Protein AF-A0AAU2EIK3-F1 (afdb_monomer_lite)

Foldseek 3Di:
DDQLLVVLLVVCVVQVKAWPDWDADPDFQWIFTKIATPPPQIAHGDIDGHPHDDTDDRSNRLLQLLCLLLCNHPPSVQDPVNSVSSVVSLCRHQPVNSVVSCVSSVHD

Sequence (108 aa):
MFRHSELLRRLADRDGVTIARADRTDAPEGWLVRLAAAPGRTTAARPFRAPGDEPPRVGDVLEQWLSIAAGHHPLLAVPAPARALLAADLDRLLGPLLPEYLSAAGVR

Radius of gyration: 12.74 Å; chains: 1; bounding box: 33×34×33 Å

pLDDT: mean 88.86, std 10.6, range [45.0, 97.81]

Structure (mmCIF, N/CA/C/O backbone):
data_AF-A0AAU2EIK3-F1
#
_entry.id   AF-A0AAU2EIK3-F1
#
loop_
_atom_site.group_PDB
_atom_site.id
_atom_site.type_symbol
_atom_site.label_atom_id
_atom_site.label_alt_id
_atom_site.label_comp_id
_atom_site.label_asym_id
_atom_site.label_entity_id
_atom_site.label_seq_id
_atom_site.pdbx_PDB_ins_code
_atom_site.Cartn_x
_atom_site.Cartn_y
_atom_site.Cartn_z
_atom_site.occupancy
_atom_site.B_iso_or_equiv
_atom_site.auth_seq_id
_atom_site.auth_comp_id
_atom_site.auth_asym_id
_atom_site.auth_atom_id
_atom_site.pdbx_PDB_model_num
ATOM 1 N N . MET A 1 1 ? -2.725 22.095 -6.274 1.00 45.00 1 MET A N 1
ATOM 2 C CA . MET A 1 1 ? -3.188 20.731 -6.602 1.00 45.00 1 MET A CA 1
ATOM 3 C C . MET A 1 1 ? -2.472 19.792 -5.644 1.00 45.00 1 MET A C 1
ATOM 5 O O . MET A 1 1 ? -1.251 19.723 -5.709 1.00 45.00 1 MET A O 1
ATOM 9 N N . PHE A 1 2 ? -3.165 19.208 -4.665 1.00 49.78 2 PHE A N 1
ATOM 10 C CA . PHE A 1 2 ? -2.531 18.226 -3.777 1.00 49.78 2 PHE A CA 1
ATOM 11 C C . PHE A 1 2 ? -2.240 16.970 -4.607 1.00 49.78 2 PHE A C 1
ATOM 13 O O . PHE A 1 2 ? -3.152 16.457 -5.251 1.00 49.78 2 PHE A O 1
ATOM 20 N N . ARG A 1 3 ? -0.975 16.529 -4.659 1.00 84.12 3 ARG A N 1
ATOM 21 C CA . ARG A 1 3 ? -0.606 15.238 -5.267 1.00 84.12 3 ARG A CA 1
ATOM 22 C C . ARG A 1 3 ? -1.291 14.128 -4.457 1.00 84.12 3 ARG A C 1
ATOM 24 O O . ARG A 1 3 ? -1.341 14.252 -3.233 1.00 84.12 3 ARG A O 1
ATOM 31 N N . HIS A 1 4 ? -1.845 13.094 -5.096 1.00 89.12 4 HIS A N 1
ATOM 32 C CA . HIS A 1 4 ? -2.583 12.031 -4.395 1.00 89.12 4 HIS A CA 1
ATOM 33 C C . HIS A 1 4 ? -1.749 11.398 -3.269 1.00 89.12 4 HIS A C 1
ATOM 35 O O . HIS A 1 4 ? -2.284 11.148 -2.188 1.00 89.12 4 HIS A O 1
ATOM 41 N N . SER A 1 5 ? -0.432 11.265 -3.457 1.00 90.88 5 SER A N 1
ATOM 42 C CA . SER A 1 5 ? 0.504 10.825 -2.419 1.00 90.88 5 SER A CA 1
ATOM 43 C C . SER A 1 5 ? 0.439 11.622 -1.112 1.00 90.88 5 SER A C 1
ATOM 45 O O . SER A 1 5 ? 0.546 11.036 -0.037 1.00 90.88 5 SER A O 1
ATOM 47 N N . GLU A 1 6 ? 0.202 12.936 -1.148 1.00 94.69 6 GLU A N 1
ATOM 48 C CA . GLU A 1 6 ? 0.084 13.757 0.066 1.00 94.69 6 GLU A CA 1
ATOM 49 C C . GLU A 1 6 ? -1.206 13.473 0.840 1.00 94.69 6 GLU A C 1
ATOM 51 O O . GLU A 1 6 ? -1.204 13.451 2.072 1.00 94.69 6 GLU A O 1
ATOM 56 N N . LEU A 1 7 ? -2.311 13.234 0.131 1.00 95.12 7 LEU A N 1
ATOM 57 C CA . LEU A 1 7 ? -3.574 12.844 0.754 1.00 95.12 7 LEU A CA 1
ATOM 58 C C . LEU A 1 7 ? -3.464 11.438 1.356 1.00 95.12 7 LEU A C 1
ATOM 60 O O . LEU A 1 7 ? -3.834 11.231 2.510 1.00 95.12 7 LEU A O 1
ATOM 64 N N . LEU A 1 8 ? -2.890 10.501 0.601 1.00 96.50 8 LEU A N 1
ATOM 65 C CA . LEU A 1 8 ? -2.658 9.128 1.044 1.00 96.50 8 LEU A CA 1
ATOM 66 C C . LEU A 1 8 ? -1.713 9.062 2.244 1.00 96.50 8 LEU A C 1
ATOM 68 O O . LEU A 1 8 ? -1.943 8.261 3.144 1.00 96.50 8 LEU A O 1
ATOM 72 N N . ARG A 1 9 ? -0.701 9.937 2.310 1.00 96.75 9 ARG A N 1
ATOM 73 C CA . ARG A 1 9 ? 0.157 10.085 3.492 1.00 96.75 9 ARG A CA 1
ATOM 74 C C . ARG A 1 9 ? -0.653 10.473 4.727 1.00 96.75 9 ARG A C 1
ATOM 76 O O . ARG A 1 9 ? -0.515 9.832 5.757 1.00 96.75 9 ARG A O 1
ATOM 83 N N . ARG A 1 10 ? -1.536 11.470 4.624 1.00 96.31 10 ARG A N 1
ATOM 84 C CA . ARG A 1 10 ? -2.369 11.905 5.760 1.00 96.31 10 ARG A CA 1
ATOM 85 C C . ARG A 1 10 ? -3.343 10.822 6.224 1.00 96.31 10 ARG A C 1
ATOM 87 O O . ARG A 1 10 ? -3.554 10.684 7.424 1.00 96.31 10 ARG A O 1
ATOM 94 N N . LEU A 1 11 ? -3.926 10.065 5.292 1.00 96.69 11 LEU A N 1
ATOM 95 C CA . LEU A 1 11 ? -4.758 8.905 5.631 1.00 96.69 11 LEU A CA 1
ATOM 96 C C . LEU A 1 11 ? -3.928 7.828 6.333 1.00 96.69 11 LEU A C 1
ATOM 98 O O . LEU A 1 11 ? -4.320 7.341 7.385 1.00 96.69 11 LEU A O 1
ATOM 102 N N . ALA A 1 12 ? -2.745 7.516 5.799 1.00 97.06 12 ALA A N 1
ATOM 103 C CA . ALA A 1 12 ? -1.814 6.582 6.416 1.00 97.06 12 ALA A CA 1
ATOM 104 C C . ALA A 1 12 ? -1.435 6.993 7.846 1.00 97.06 12 ALA A C 1
ATOM 106 O O . ALA A 1 12 ? -1.505 6.161 8.746 1.00 97.06 12 ALA A O 1
ATOM 107 N N . ASP A 1 13 ? -1.140 8.273 8.078 1.00 96.62 13 ASP A N 1
ATOM 108 C CA . ASP A 1 13 ? -0.848 8.801 9.413 1.00 96.62 13 ASP A CA 1
ATOM 109 C C . ASP A 1 13 ? -2.057 8.667 10.361 1.00 96.62 13 ASP A C 1
ATOM 111 O O . ASP A 1 13 ? -1.895 8.250 11.508 1.00 96.62 13 ASP A O 1
ATOM 115 N N . ARG A 1 14 ? -3.276 8.970 9.884 1.00 96.56 14 ARG A N 1
ATOM 116 C CA . ARG A 1 14 ? -4.531 8.826 10.651 1.00 96.56 14 ARG A CA 1
ATOM 117 C C . ARG A 1 14 ? -4.793 7.372 11.048 1.00 96.56 14 ARG A C 1
ATOM 119 O O . ARG A 1 14 ? -5.174 7.107 12.185 1.00 96.56 14 ARG A O 1
ATOM 126 N N . ASP A 1 15 ? -4.588 6.453 10.111 1.00 96.00 15 ASP A N 1
ATOM 127 C CA . ASP A 1 15 ? -4.972 5.045 10.245 1.00 96.00 15 ASP A CA 1
ATOM 128 C C . ASP A 1 15 ? -3.822 4.161 10.765 1.00 96.00 15 ASP A C 1
ATOM 130 O O . ASP A 1 15 ? -3.973 2.946 10.924 1.00 96.00 15 ASP A O 1
ATOM 134 N N . GLY A 1 16 ? -2.661 4.761 11.047 1.00 96.25 16 GLY A N 1
ATOM 135 C CA . GLY A 1 16 ? -1.471 4.066 11.536 1.00 96.25 16 GLY A CA 1
ATOM 136 C C . GLY A 1 16 ? -0.840 3.131 10.501 1.00 96.25 16 GLY A C 1
ATOM 137 O O . GLY A 1 16 ? -0.243 2.118 10.876 1.00 96.25 16 GLY A O 1
ATOM 138 N N . VAL A 1 17 ? -0.986 3.437 9.209 1.00 97.69 17 VAL A N 1
ATOM 139 C CA . VAL A 1 17 ? -0.343 2.709 8.111 1.00 97.69 17 VAL A CA 1
ATOM 140 C C . VAL A 1 17 ? 1.069 3.249 7.911 1.00 97.69 17 VAL A C 1
ATOM 142 O O . VAL A 1 17 ? 1.266 4.429 7.637 1.00 97.69 17 VAL A O 1
ATOM 145 N N . THR A 1 18 ? 2.075 2.388 8.019 1.00 97.12 18 THR A N 1
ATOM 146 C CA . THR A 1 18 ? 3.489 2.777 7.928 1.00 97.12 18 THR A CA 1
ATOM 147 C C . THR A 1 18 ? 4.278 1.839 7.023 1.00 97.12 18 THR A C 1
ATOM 149 O O . THR A 1 18 ? 3.838 0.735 6.693 1.00 97.12 18 THR A O 1
ATOM 152 N N . ILE A 1 19 ? 5.472 2.272 6.612 1.00 97.06 19 ILE A N 1
ATOM 153 C CA . ILE A 1 19 ? 6.460 1.388 5.992 1.00 97.06 19 ILE A CA 1
ATOM 154 C C . ILE A 1 19 ? 7.170 0.630 7.113 1.00 97.06 19 ILE A C 1
ATOM 156 O O . ILE A 1 19 ? 7.960 1.199 7.859 1.00 97.06 19 ILE A O 1
ATOM 160 N N . ALA A 1 20 ? 6.890 -0.667 7.217 1.00 96.19 20 ALA A N 1
ATOM 161 C CA . ALA A 1 20 ? 7.523 -1.553 8.187 1.00 96.19 20 ALA A CA 1
ATOM 162 C C . ALA A 1 20 ? 8.972 -1.876 7.805 1.00 96.19 20 ALA A C 1
ATOM 164 O O . ALA A 1 20 ? 9.825 -2.065 8.670 1.00 96.19 20 ALA A O 1
ATOM 165 N N . ARG A 1 21 ? 9.236 -1.991 6.498 1.00 95.94 21 ARG A N 1
ATOM 166 C CA . ARG A 1 21 ? 10.563 -2.270 5.946 1.00 95.94 21 ARG A CA 1
ATOM 167 C C . ARG A 1 21 ? 10.650 -1.772 4.507 1.00 95.94 21 ARG A C 1
ATOM 169 O O . ARG A 1 21 ? 9.691 -1.928 3.753 1.00 95.94 21 ARG A O 1
ATOM 176 N N . ALA A 1 22 ? 11.797 -1.217 4.137 1.00 95.12 22 ALA A N 1
ATOM 177 C CA . ALA A 1 22 ? 12.131 -0.860 2.766 1.00 95.12 22 ALA A CA 1
ATOM 178 C C . ALA A 1 22 ? 13.590 -1.236 2.493 1.00 95.12 22 ALA A C 1
ATOM 180 O O . ALA A 1 22 ? 14.499 -0.647 3.074 1.00 95.12 22 ALA A O 1
ATOM 181 N N . ASP A 1 23 ? 13.801 -2.222 1.626 1.00 93.75 23 ASP A N 1
ATOM 182 C CA . ASP A 1 23 ? 15.129 -2.659 1.201 1.00 93.75 23 ASP A CA 1
ATOM 183 C C . ASP A 1 23 ? 15.369 -2.218 -0.242 1.00 93.75 23 ASP A C 1
ATOM 185 O O . ASP A 1 23 ? 14.495 -2.359 -1.101 1.00 93.75 23 ASP A O 1
ATOM 189 N N . ARG A 1 24 ? 16.556 -1.685 -0.523 1.00 90.25 24 ARG A N 1
ATOM 190 C CA . ARG A 1 24 ? 16.947 -1.318 -1.884 1.00 90.25 24 ARG A CA 1
ATOM 191 C C . ARG A 1 24 ? 17.219 -2.585 -2.697 1.00 90.25 24 ARG A C 1
ATOM 193 O O . ARG A 1 24 ? 17.776 -3.546 -2.174 1.00 9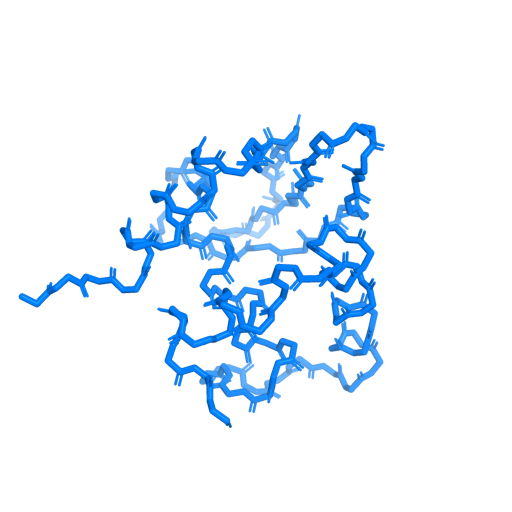0.25 24 ARG A O 1
ATOM 200 N N . THR A 1 25 ? 16.803 -2.594 -3.957 1.00 87.75 25 THR A N 1
ATOM 201 C CA . THR A 1 25 ? 17.091 -3.690 -4.895 1.00 87.75 25 THR A CA 1
ATOM 202 C C . THR A 1 25 ? 18.289 -3.356 -5.775 1.00 87.75 25 THR A C 1
ATOM 204 O O . THR A 1 25 ? 18.715 -2.205 -5.832 1.00 87.75 25 THR A O 1
ATOM 207 N N . ASP A 1 26 ? 18.786 -4.351 -6.510 1.00 82.00 26 ASP A N 1
ATOM 208 C CA . ASP A 1 26 ? 19.859 -4.163 -7.494 1.00 82.00 26 ASP A CA 1
ATOM 209 C C . ASP A 1 26 ? 19.412 -3.349 -8.723 1.00 82.00 26 ASP A C 1
ATOM 211 O O . ASP A 1 26 ? 20.241 -2.858 -9.488 1.00 82.00 26 ASP A O 1
ATOM 215 N N . ALA A 1 27 ? 18.099 -3.194 -8.932 1.00 77.50 27 ALA A N 1
ATOM 216 C CA . ALA A 1 27 ? 17.572 -2.349 -9.993 1.00 77.50 27 ALA A CA 1
ATOM 217 C C . ALA A 1 27 ? 17.683 -0.863 -9.602 1.00 77.50 27 ALA A C 1
ATOM 219 O O . ALA A 1 27 ? 17.322 -0.505 -8.474 1.00 77.50 27 ALA A O 1
ATOM 220 N N . PRO A 1 28 ? 18.089 0.025 -10.534 1.00 69.50 28 PRO A N 1
ATOM 221 C CA . PRO A 1 28 ? 17.956 1.465 -10.340 1.00 69.50 28 PRO A CA 1
ATOM 222 C C . PRO A 1 28 ? 16.515 1.788 -9.939 1.00 69.50 28 PRO A C 1
ATOM 224 O O . PRO A 1 28 ? 15.587 1.205 -10.505 1.00 69.50 28 PRO A O 1
ATOM 227 N N . GLU A 1 29 ? 16.330 2.665 -8.948 1.00 76.75 29 GLU A N 1
ATOM 228 C CA . GLU A 1 29 ? 15.006 3.110 -8.471 1.0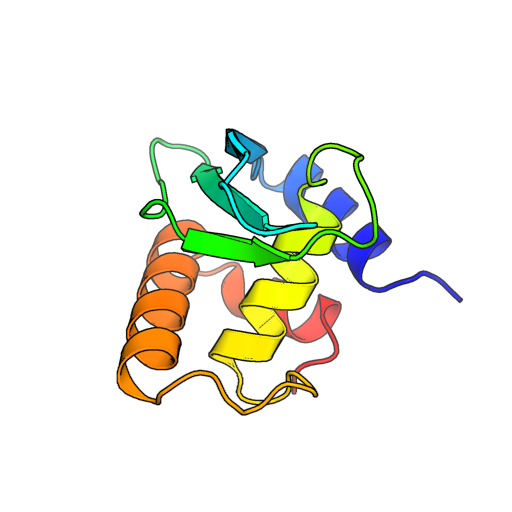0 76.75 29 GLU A CA 1
ATOM 229 C C . GLU A 1 29 ? 14.120 2.016 -7.833 1.00 76.75 29 GLU A C 1
ATOM 231 O O . GLU A 1 29 ? 12.982 2.278 -7.436 1.00 76.75 29 GLU A O 1
ATOM 236 N N . GLY A 1 30 ? 14.617 0.782 -7.712 1.00 87.56 30 GLY A N 1
ATOM 237 C CA . GLY A 1 30 ? 13.848 -0.353 -7.219 1.00 87.56 30 GLY A CA 1
ATOM 238 C C . GLY A 1 30 ? 13.979 -0.561 -5.711 1.00 87.56 30 GLY A C 1
ATOM 239 O O . GLY A 1 30 ? 15.083 -0.676 -5.175 1.00 87.56 30 GLY A O 1
ATOM 240 N N . TRP A 1 31 ? 12.838 -0.703 -5.045 1.00 93.12 31 TRP A N 1
ATOM 241 C CA . TRP A 1 31 ? 12.723 -1.021 -3.624 1.00 93.12 31 TRP A CA 1
ATOM 242 C C . TRP A 1 31 ? 11.822 -2.241 -3.408 1.00 93.12 31 TRP A C 1
ATOM 244 O O . TRP A 1 31 ? 10.850 -2.450 -4.132 1.00 93.12 31 TRP A O 1
ATOM 254 N N . LEU A 1 32 ? 12.110 -3.029 -2.375 1.00 93.88 32 LEU A N 1
ATOM 255 C CA . LEU A 1 32 ? 11.192 -4.008 -1.800 1.00 93.88 32 LEU A CA 1
ATOM 256 C C . LEU A 1 32 ? 10.609 -3.423 -0.520 1.00 93.88 32 LEU A C 1
ATOM 258 O O . LEU A 1 32 ? 11.319 -3.221 0.463 1.00 93.88 32 LEU A O 1
ATOM 262 N N . VAL A 1 33 ? 9.309 -3.145 -0.537 1.00 96.19 33 VAL A N 1
ATOM 263 C CA . VAL A 1 33 ? 8.617 -2.455 0.553 1.00 96.19 33 VAL A CA 1
ATOM 264 C C . VAL A 1 33 ? 7.637 -3.396 1.238 1.00 96.19 33 VAL A C 1
ATOM 266 O O . VAL A 1 33 ? 6.984 -4.219 0.595 1.00 96.19 33 VAL A O 1
ATOM 269 N N . ARG A 1 34 ? 7.522 -3.270 2.559 1.00 97.31 34 ARG A N 1
ATOM 270 C CA . ARG A 1 34 ? 6.475 -3.879 3.383 1.00 97.31 34 ARG A CA 1
ATOM 271 C C . ARG A 1 34 ? 5.715 -2.784 4.104 1.00 97.31 34 ARG A C 1
ATOM 273 O O . ARG A 1 34 ? 6.331 -1.971 4.791 1.00 97.31 34 ARG A O 1
ATOM 280 N N . LEU A 1 35 ? 4.392 -2.800 3.993 1.00 97.81 35 LEU A N 1
ATOM 281 C CA . LEU A 1 35 ? 3.522 -1.926 4.771 1.00 97.81 35 LEU A CA 1
ATOM 282 C C . LEU A 1 35 ? 3.005 -2.657 6.012 1.00 97.81 35 LEU A C 1
ATOM 284 O O . LEU A 1 35 ? 2.822 -3.879 5.992 1.00 97.81 35 LEU A O 1
ATOM 288 N N . ALA A 1 36 ? 2.762 -1.904 7.080 1.00 97.19 36 ALA A N 1
ATOM 289 C CA . ALA A 1 36 ? 2.103 -2.367 8.295 1.00 97.19 36 ALA A CA 1
ATOM 290 C C . ALA A 1 36 ? 0.962 -1.429 8.688 1.00 97.19 36 ALA A C 1
ATOM 292 O O . ALA A 1 36 ? 1.030 -0.236 8.418 1.00 97.19 36 ALA A O 1
ATOM 293 N N . ALA A 1 37 ? -0.063 -1.974 9.339 1.00 95.50 37 ALA A N 1
ATOM 294 C CA . ALA A 1 37 ? -1.185 -1.241 9.912 1.00 95.50 37 ALA A CA 1
ATOM 295 C C . ALA A 1 37 ? -1.597 -1.874 11.249 1.00 95.50 37 ALA A C 1
ATOM 297 O O . ALA A 1 37 ? -1.505 -3.093 11.439 1.00 95.50 37 ALA A O 1
ATOM 298 N N . ALA A 1 38 ? -2.079 -1.067 12.191 1.00 84.75 38 ALA A N 1
ATOM 299 C CA . ALA A 1 38 ? -2.518 -1.572 13.488 1.00 84.75 38 ALA A CA 1
ATOM 300 C C . ALA A 1 38 ? -3.893 -2.287 13.413 1.00 84.75 38 ALA A C 1
ATOM 302 O O . ALA A 1 38 ? -4.731 -1.917 12.585 1.00 84.75 38 ALA A O 1
ATOM 303 N N . PRO A 1 39 ? -4.157 -3.292 14.275 1.00 82.31 39 PRO A N 1
ATOM 304 C CA . PRO A 1 39 ? -3.183 -4.062 15.051 1.00 82.31 39 PRO A CA 1
ATOM 305 C C . PRO A 1 39 ? -2.581 -5.208 14.209 1.00 82.31 39 PRO A C 1
ATOM 307 O O . PRO A 1 39 ? -3.291 -6.106 13.765 1.00 82.31 39 PRO A O 1
ATOM 310 N N . GLY A 1 40 ? -1.257 -5.193 14.007 1.00 83.75 40 GLY A N 1
ATOM 311 C CA . GLY A 1 40 ? -0.476 -6.346 13.525 1.00 83.75 40 GLY A CA 1
ATOM 312 C C . GLY A 1 40 ? -0.666 -6.777 12.063 1.00 83.75 40 GLY A C 1
ATOM 313 O O . GLY A 1 40 ? -0.160 -7.829 11.673 1.00 83.75 40 GLY A O 1
ATOM 314 N N . ARG A 1 41 ? -1.366 -5.999 11.231 1.00 93.31 41 ARG A N 1
ATOM 315 C CA . ARG A 1 41 ? -1.556 -6.312 9.807 1.00 93.31 41 ARG A CA 1
ATOM 316 C C . ARG A 1 41 ? -0.316 -5.903 9.027 1.00 93.31 41 ARG A C 1
ATOM 318 O O . ARG A 1 41 ? 0.178 -4.795 9.202 1.00 93.31 41 ARG A O 1
ATOM 325 N N . THR A 1 42 ? 0.183 -6.776 8.155 1.00 95.62 42 THR A N 1
ATOM 326 C CA . THR A 1 42 ? 1.324 -6.463 7.283 1.00 95.62 42 THR A CA 1
ATOM 327 C C . THR A 1 42 ? 1.123 -7.017 5.881 1.00 95.62 42 THR A C 1
ATOM 329 O O . THR A 1 42 ? 0.443 -8.030 5.691 1.00 95.62 42 THR A O 1
ATOM 332 N N . THR A 1 43 ? 1.738 -6.369 4.896 1.00 95.81 43 THR A N 1
ATOM 333 C CA . THR A 1 43 ? 1.848 -6.915 3.541 1.00 95.81 43 THR A CA 1
ATOM 334 C C . THR A 1 43 ? 3.061 -7.839 3.429 1.00 95.81 43 THR A C 1
ATOM 336 O O . THR A 1 43 ? 4.016 -7.775 4.222 1.00 95.81 43 THR A O 1
ATOM 339 N N . ALA A 1 44 ? 3.066 -8.676 2.389 1.00 95.12 44 ALA A N 1
ATOM 340 C CA . ALA A 1 44 ? 4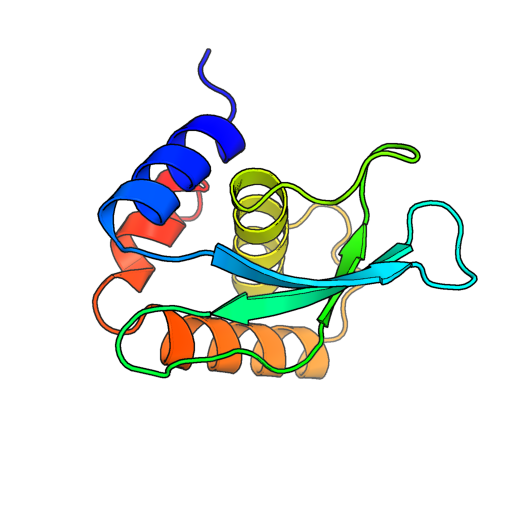.311 -9.249 1.893 1.00 95.12 44 ALA A CA 1
ATOM 341 C C . ALA A 1 44 ? 5.251 -8.135 1.387 1.00 95.12 44 ALA A C 1
ATOM 343 O O . ALA A 1 44 ? 4.821 -7.002 1.150 1.00 95.12 44 ALA A O 1
ATOM 344 N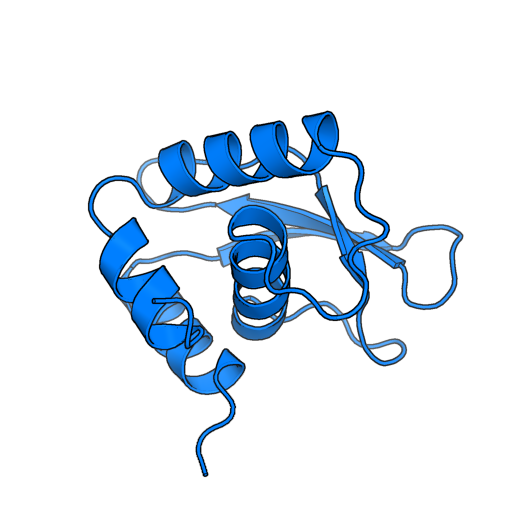 N . ALA A 1 45 ? 6.537 -8.457 1.220 1.00 94.69 45 ALA A N 1
ATOM 345 C CA . ALA A 1 45 ? 7.463 -7.563 0.530 1.00 94.69 45 ALA A CA 1
ATOM 346 C C . ALA A 1 45 ? 7.066 -7.477 -0.945 1.00 94.69 45 ALA A C 1
ATOM 348 O O . ALA A 1 45 ? 6.977 -8.503 -1.625 1.00 94.69 45 ALA A O 1
ATOM 349 N N . ARG A 1 46 ? 6.795 -6.265 -1.428 1.00 92.81 46 ARG A N 1
ATOM 350 C CA . ARG A 1 46 ? 6.369 -6.016 -2.805 1.00 92.81 46 ARG A CA 1
ATOM 351 C C . ARG A 1 46 ? 7.269 -4.974 -3.467 1.00 92.81 46 ARG A C 1
ATOM 353 O O . ARG A 1 46 ? 7.748 -4.068 -2.782 1.00 92.81 46 ARG A O 1
ATOM 360 N N . PRO A 1 47 ? 7.499 -5.091 -4.785 1.00 91.31 47 PRO A N 1
ATOM 361 C CA . PRO A 1 47 ? 8.250 -4.091 -5.524 1.00 91.31 47 PRO A CA 1
ATOM 362 C C . PRO A 1 47 ? 7.590 -2.712 -5.453 1.00 91.31 47 PRO A C 1
ATOM 364 O O . PRO A 1 47 ? 6.372 -2.577 -5.579 1.00 91.31 47 PRO A O 1
ATOM 367 N N . PHE A 1 48 ? 8.418 -1.692 -5.308 1.00 90.69 48 PHE A N 1
ATOM 368 C CA . PHE A 1 48 ? 8.079 -0.289 -5.466 1.00 90.69 48 PHE A CA 1
ATOM 369 C C . PHE A 1 48 ? 9.154 0.367 -6.328 1.00 90.69 48 PHE A C 1
ATOM 371 O O . PHE A 1 48 ? 10.340 0.076 -6.169 1.00 90.69 48 PHE A O 1
ATOM 378 N N . ARG A 1 49 ? 8.744 1.247 -7.241 1.00 88.19 49 ARG A N 1
ATOM 379 C CA . ARG A 1 49 ? 9.670 2.101 -7.991 1.00 88.19 49 ARG A CA 1
ATOM 380 C C . ARG A 1 49 ? 9.603 3.525 -7.460 1.00 88.19 49 ARG A C 1
ATOM 382 O O . ARG A 1 49 ? 8.541 4.142 -7.545 1.00 88.19 49 ARG A O 1
ATOM 389 N N . ALA A 1 50 ? 10.714 4.019 -6.924 1.00 82.62 50 ALA A N 1
ATOM 390 C CA . ALA A 1 50 ? 10.850 5.393 -6.453 1.00 82.62 50 ALA A CA 1
ATOM 391 C C . ALA A 1 50 ? 11.375 6.278 -7.591 1.00 82.62 50 ALA A C 1
ATOM 393 O O . ALA A 1 50 ? 12.320 5.875 -8.254 1.00 82.62 50 ALA A O 1
ATOM 394 N N . PRO A 1 51 ? 10.844 7.486 -7.822 1.00 70.19 51 PRO A N 1
ATOM 395 C CA . PRO A 1 51 ? 11.528 8.439 -8.687 1.00 70.19 51 PRO A CA 1
ATOM 396 C C . PRO A 1 51 ? 12.826 8.897 -7.996 1.00 70.19 51 PRO A C 1
ATOM 398 O O . PRO A 1 51 ? 12.794 9.739 -7.101 1.00 70.19 51 PRO A O 1
ATOM 401 N N . GLY A 1 52 ? 13.963 8.323 -8.395 1.00 74.31 52 GLY A N 1
ATOM 402 C CA . GLY A 1 52 ? 15.289 8.621 -7.848 1.00 74.31 52 GLY A CA 1
ATOM 403 C C . GLY A 1 52 ? 15.742 7.729 -6.681 1.00 74.31 52 GLY A C 1
ATOM 404 O O . GLY A 1 52 ? 15.272 6.608 -6.490 1.00 74.31 52 GLY A O 1
ATOM 405 N N . ASP A 1 53 ? 16.707 8.239 -5.908 1.00 76.75 53 ASP A N 1
ATOM 406 C CA . ASP A 1 53 ? 17.451 7.467 -4.898 1.00 76.75 53 ASP A CA 1
ATOM 407 C C . ASP A 1 53 ? 16.899 7.570 -3.469 1.00 76.75 53 ASP A C 1
ATOM 409 O O . ASP A 1 53 ? 17.409 6.896 -2.567 1.00 76.75 53 ASP A O 1
ATOM 413 N N . GLU A 1 54 ? 15.889 8.415 -3.245 1.00 83.56 54 GLU A N 1
ATOM 414 C CA . GLU A 1 54 ? 15.302 8.609 -1.920 1.00 83.56 54 GLU A CA 1
ATOM 415 C C . GLU A 1 54 ? 14.547 7.355 -1.444 1.00 83.56 54 GLU A C 1
ATOM 417 O O . GLU A 1 54 ? 13.915 6.658 -2.248 1.00 83.56 54 GLU A O 1
ATOM 422 N N . PRO A 1 55 ? 14.565 7.068 -0.127 1.00 85.88 55 PRO A N 1
ATOM 423 C CA . PRO A 1 55 ? 13.717 6.038 0.447 1.00 85.88 55 PRO A CA 1
ATOM 424 C C . PRO A 1 55 ? 12.228 6.277 0.146 1.00 85.88 55 PRO A C 1
ATOM 426 O O . PRO A 1 55 ? 11.769 7.424 0.146 1.00 85.88 55 PRO A O 1
ATOM 429 N N . PRO A 1 56 ? 11.448 5.202 -0.056 1.00 92.25 56 PRO A N 1
ATOM 430 C CA . PRO A 1 56 ? 10.024 5.294 -0.337 1.00 92.25 56 PRO A CA 1
ATOM 431 C C . PRO A 1 56 ? 9.271 5.989 0.796 1.00 92.25 56 PRO A C 1
ATOM 433 O O . PRO A 1 56 ? 9.491 5.700 1.974 1.00 92.25 56 PRO A O 1
ATOM 436 N N . ARG A 1 57 ? 8.318 6.853 0.439 1.00 93.88 57 ARG A N 1
ATOM 437 C CA . ARG A 1 57 ? 7.359 7.437 1.384 1.00 93.88 57 ARG A CA 1
ATOM 438 C C . ARG A 1 57 ? 6.043 6.678 1.290 1.00 93.88 57 ARG A C 1
ATOM 440 O O . ARG A 1 57 ? 5.636 6.261 0.208 1.00 93.88 57 ARG A O 1
ATOM 447 N N . VAL A 1 58 ? 5.352 6.517 2.419 1.00 95.75 58 VAL A N 1
ATOM 448 C CA . VAL A 1 58 ? 4.135 5.686 2.495 1.00 95.75 58 VAL A CA 1
ATOM 449 C C . VAL A 1 58 ? 3.056 6.127 1.500 1.00 95.75 58 VAL A C 1
ATOM 451 O O . VAL A 1 58 ? 2.443 5.282 0.856 1.00 95.75 58 VAL A O 1
ATOM 454 N N . GLY A 1 59 ? 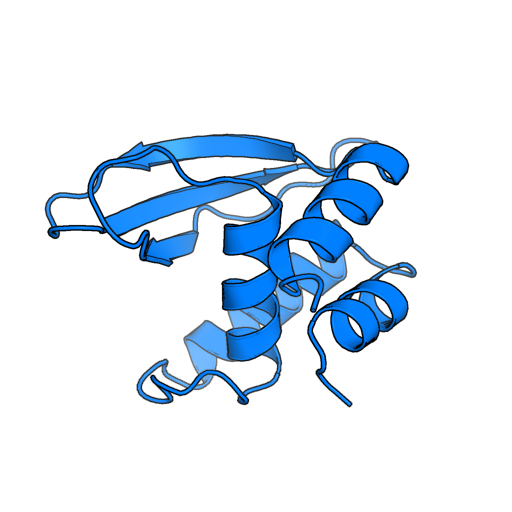2.882 7.439 1.311 1.00 95.00 59 GLY A N 1
ATOM 455 C CA . GLY A 1 59 ? 1.926 7.997 0.354 1.00 95.00 59 GLY A CA 1
ATOM 456 C C . GLY A 1 59 ? 2.230 7.613 -1.095 1.00 95.00 59 GLY A C 1
ATOM 457 O O . GLY A 1 59 ? 1.321 7.208 -1.812 1.00 95.00 59 GLY A O 1
ATOM 458 N N . ASP A 1 60 ? 3.502 7.665 -1.502 1.00 93.62 60 ASP A N 1
ATOM 459 C CA . ASP A 1 60 ? 3.931 7.305 -2.860 1.00 93.62 60 ASP A CA 1
ATOM 460 C C . ASP A 1 60 ? 3.781 5.794 -3.110 1.00 93.62 60 ASP A C 1
ATOM 462 O O . ASP A 1 60 ? 3.335 5.368 -4.178 1.00 93.62 60 ASP A O 1
ATOM 466 N N . VAL A 1 61 ? 4.104 4.972 -2.103 1.00 94.88 61 VAL A N 1
ATOM 467 C CA . VAL A 1 61 ? 3.921 3.512 -2.159 1.00 94.88 61 VAL A CA 1
ATOM 468 C C . VAL A 1 61 ? 2.447 3.164 -2.320 1.00 94.88 61 VAL A C 1
ATOM 470 O O . VAL A 1 61 ? 2.095 2.380 -3.200 1.00 94.88 61 VAL A O 1
ATOM 473 N N . LEU A 1 62 ? 1.582 3.763 -1.497 1.00 95.62 62 LEU A N 1
ATOM 474 C CA . LEU A 1 62 ? 0.140 3.552 -1.565 1.00 95.62 62 LEU A CA 1
ATOM 475 C C . LEU A 1 62 ? -0.425 3.996 -2.913 1.00 95.62 62 LEU A C 1
ATOM 477 O O . LEU A 1 62 ? -1.180 3.239 -3.515 1.00 95.62 62 LEU A O 1
ATOM 481 N N . GLU A 1 63 ? -0.033 5.169 -3.417 1.00 93.81 63 GLU A N 1
ATOM 482 C CA . GLU A 1 63 ? -0.499 5.681 -4.710 1.00 93.81 63 GLU A CA 1
ATOM 483 C C . GLU A 1 63 ? -0.179 4.696 -5.840 1.00 93.81 63 GLU A C 1
ATOM 485 O O . GLU A 1 63 ? -1.063 4.301 -6.609 1.00 93.81 63 GLU A O 1
ATOM 490 N N . GLN A 1 64 ? 1.074 4.239 -5.901 1.00 91.88 64 GLN A N 1
ATOM 491 C CA . GLN A 1 64 ? 1.526 3.289 -6.911 1.00 91.88 64 GLN A CA 1
ATOM 492 C C . GLN A 1 64 ? 0.811 1.941 -6.776 1.00 91.88 64 GLN A C 1
ATOM 494 O O . GLN A 1 64 ? 0.299 1.406 -7.761 1.00 91.88 64 GLN A O 1
ATOM 499 N N . TRP A 1 65 ? 0.754 1.382 -5.567 1.00 94.19 65 TRP A N 1
ATOM 500 C CA . TRP A 1 65 ? 0.199 0.050 -5.343 1.00 94.19 65 TRP A CA 1
ATOM 501 C C . TRP A 1 65 ? -1.315 -0.008 -5.537 1.00 94.19 65 TRP A C 1
ATOM 503 O O . TRP A 1 65 ? -1.793 -0.953 -6.163 1.00 94.19 65 TRP A O 1
ATOM 513 N N . LEU A 1 66 ? -2.062 1.001 -5.077 1.00 94.44 66 LEU A N 1
ATOM 514 C CA . LEU A 1 66 ? -3.506 1.108 -5.313 1.00 94.44 66 LEU A CA 1
ATOM 515 C C . LEU A 1 66 ? -3.800 1.231 -6.811 1.00 94.44 66 LEU A C 1
ATOM 517 O O . LEU A 1 66 ? -4.662 0.523 -7.329 1.00 94.44 66 LEU A O 1
ATOM 521 N N . SER A 1 67 ? -3.023 2.042 -7.533 1.00 91.19 67 SER A N 1
ATOM 522 C CA . SER A 1 67 ? -3.150 2.175 -8.988 1.00 91.19 67 SER A CA 1
ATOM 523 C C . SER A 1 67 ? -2.857 0.862 -9.725 1.00 91.19 67 SER A C 1
ATOM 525 O O . SER A 1 67 ? -3.544 0.526 -10.690 1.00 91.19 67 SER A O 1
ATOM 527 N N . ILE A 1 68 ? -1.851 0.092 -9.287 1.00 90.81 68 ILE A N 1
ATOM 528 C CA . ILE A 1 68 ? -1.518 -1.220 -9.871 1.00 90.81 68 ILE A CA 1
ATOM 529 C C . ILE A 1 68 ? -2.623 -2.238 -9.580 1.00 90.81 68 ILE A C 1
ATOM 531 O O . ILE A 1 68 ? -3.060 -2.939 -10.496 1.00 90.81 68 ILE A O 1
ATOM 535 N N . ALA A 1 69 ? -3.074 -2.318 -8.326 1.00 90.50 69 ALA A N 1
ATOM 536 C CA . ALA A 1 69 ? -4.125 -3.234 -7.895 1.00 90.50 69 ALA A CA 1
ATOM 537 C C . ALA A 1 69 ? -5.442 -2.972 -8.640 1.00 90.50 69 ALA A C 1
ATOM 539 O O . ALA A 1 69 ? -6.108 -3.918 -9.053 1.00 90.50 69 ALA A O 1
ATOM 540 N N . ALA A 1 70 ? -5.761 -1.702 -8.894 1.00 87.94 70 ALA A N 1
ATOM 541 C CA . ALA A 1 70 ? -6.930 -1.290 -9.662 1.00 87.94 70 ALA A CA 1
ATOM 542 C C . ALA A 1 70 ? -6.764 -1.402 -11.187 1.00 87.94 70 ALA A C 1
ATOM 544 O O . ALA A 1 70 ? -7.718 -1.188 -11.926 1.00 87.94 70 ALA A O 1
ATOM 545 N N . GLY A 1 71 ? -5.564 -1.715 -11.687 1.00 83.75 71 GLY A N 1
ATOM 546 C CA . GLY A 1 71 ? -5.305 -1.774 -13.126 1.00 83.75 71 GLY A CA 1
ATOM 547 C C . GLY A 1 71 ? -5.318 -0.411 -13.828 1.00 83.75 71 GLY A C 1
ATOM 548 O O . GLY A 1 71 ? -5.537 -0.369 -15.032 1.00 83.75 71 GLY A O 1
ATOM 549 N N . HIS A 1 72 ? -5.060 0.677 -13.102 1.00 78.44 72 HIS A N 1
ATOM 550 C CA . HIS A 1 72 ? -4.979 2.047 -13.627 1.00 78.44 72 HIS A CA 1
ATOM 551 C C . HIS A 1 72 ? -3.542 2.574 -13.748 1.00 78.44 72 HIS A C 1
ATOM 553 O O . HIS A 1 72 ? -3.322 3.676 -14.246 1.00 78.44 72 HIS A O 1
ATOM 559 N N . HIS A 1 73 ? -2.543 1.819 -13.288 1.00 69.94 73 HIS A N 1
ATOM 560 C CA . HIS A 1 73 ? -1.160 2.281 -13.323 1.00 69.94 73 HIS A CA 1
ATOM 561 C C . HIS A 1 73 ? -0.631 2.366 -14.770 1.00 69.94 73 HIS A C 1
ATOM 563 O O . HIS A 1 73 ? -0.692 1.360 -15.476 1.00 69.94 73 HIS A O 1
ATOM 569 N N . PRO A 1 74 ? -0.039 3.498 -15.207 1.00 59.00 74 PRO A N 1
ATOM 570 C CA . PRO A 1 74 ? 0.363 3.728 -16.604 1.00 59.00 74 PRO A CA 1
ATOM 571 C C . PRO A 1 74 ? 1.386 2.710 -17.131 1.00 59.00 74 PRO A C 1
ATOM 573 O O . PRO A 1 74 ? 1.466 2.461 -18.331 1.00 59.00 74 PRO A O 1
ATOM 576 N N . LEU A 1 75 ? 2.128 2.054 -16.235 1.00 58.47 75 LEU A N 1
ATOM 577 C CA . LEU A 1 75 ? 2.964 0.894 -16.551 1.00 58.47 75 LEU A CA 1
ATOM 578 C C . LEU A 1 75 ? 2.171 -0.416 -16.397 1.00 58.47 75 LEU A C 1
ATOM 580 O O . LEU A 1 75 ? 2.532 -1.260 -15.577 1.00 58.47 75 LEU A O 1
ATOM 584 N N . LEU A 1 76 ? 1.103 -0.600 -17.185 1.00 59.19 76 LEU A N 1
ATOM 585 C CA . LEU A 1 76 ? 0.216 -1.785 -17.195 1.00 59.19 76 LEU A CA 1
ATOM 586 C C . LEU A 1 76 ? 0.913 -3.131 -17.499 1.00 59.19 76 LEU A C 1
ATOM 588 O O . LEU A 1 76 ? 0.257 -4.162 -17.610 1.00 59.19 76 LEU A O 1
ATOM 592 N N . ALA A 1 77 ? 2.242 -3.156 -17.585 1.00 66.12 77 ALA A N 1
ATOM 593 C CA . ALA A 1 77 ? 3.046 -4.358 -17.756 1.00 66.12 77 ALA A CA 1
ATOM 594 C C . ALA A 1 77 ? 3.050 -5.292 -16.527 1.00 66.12 77 ALA A C 1
ATOM 596 O O . ALA A 1 77 ? 3.680 -6.347 -16.578 1.00 66.12 77 ALA A O 1
ATOM 597 N N . VAL A 1 78 ? 2.380 -4.942 -15.419 1.00 77.62 78 VAL A N 1
ATOM 598 C CA . VAL A 1 78 ? 2.293 -5.826 -14.246 1.00 77.62 78 VAL A CA 1
ATOM 599 C C . VAL A 1 78 ? 1.367 -7.015 -14.558 1.00 77.62 78 VAL A C 1
ATOM 601 O O . VAL A 1 78 ? 0.170 -6.811 -14.787 1.00 77.62 78 VAL A O 1
ATOM 604 N N . PRO A 1 79 ? 1.867 -8.268 -14.522 1.00 83.94 79 PRO A N 1
ATOM 605 C CA . PRO A 1 79 ? 1.061 -9.445 -14.838 1.00 83.94 79 PRO A CA 1
ATOM 606 C C . PRO A 1 79 ? -0.182 -9.565 -13.947 1.00 83.94 79 PRO A C 1
ATOM 608 O O . PRO A 1 79 ? -0.136 -9.250 -12.755 1.00 83.94 79 PRO A O 1
ATOM 611 N N . ALA A 1 80 ? -1.289 -10.081 -14.495 1.00 85.25 80 ALA A N 1
ATOM 612 C CA . ALA A 1 80 ? -2.547 -10.247 -13.757 1.00 85.25 80 ALA A CA 1
ATOM 613 C C . ALA A 1 80 ? -2.400 -10.990 -12.407 1.00 85.25 80 ALA A C 1
ATOM 615 O O . ALA A 1 80 ? -2.960 -10.501 -11.425 1.00 85.25 80 ALA A O 1
ATOM 616 N N . PRO A 1 81 ? -1.598 -12.071 -12.289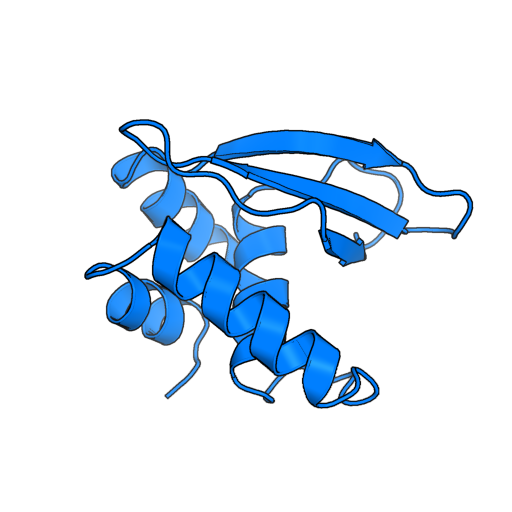 1.00 87.50 81 PRO A N 1
ATOM 617 C CA . PRO A 1 81 ? -1.377 -12.725 -10.998 1.00 87.50 81 PRO A CA 1
ATOM 618 C C . PRO A 1 81 ? -0.712 -11.813 -9.959 1.00 87.50 81 PRO A C 1
ATOM 620 O O . PRO A 1 81 ? -1.106 -11.804 -8.797 1.00 87.50 81 PRO A O 1
ATOM 623 N N . ALA A 1 82 ? 0.267 -11.000 -10.369 1.00 87.00 82 ALA A N 1
ATOM 624 C CA . ALA A 1 82 ? 0.948 -10.073 -9.468 1.00 87.00 82 ALA A CA 1
ATOM 625 C C . ALA A 1 82 ? 0.013 -8.945 -9.001 1.00 87.00 82 ALA A C 1
ATOM 627 O O . ALA A 1 82 ? 0.039 -8.582 -7.826 1.00 87.00 82 ALA A O 1
ATOM 628 N N . ARG A 1 83 ? -0.861 -8.448 -9.890 1.00 90.31 83 ARG A N 1
ATOM 629 C CA . ARG A 1 83 ? -1.905 -7.475 -9.528 1.00 90.31 83 ARG A CA 1
ATOM 630 C C . ARG A 1 83 ? -2.891 -8.051 -8.514 1.00 90.31 83 ARG A C 1
ATOM 632 O O . ARG A 1 83 ? -3.156 -7.404 -7.508 1.00 90.31 83 ARG A O 1
ATOM 639 N N . ALA A 1 84 ? -3.377 -9.274 -8.736 1.00 91.25 84 ALA A N 1
ATOM 640 C CA . ALA A 1 84 ? -4.311 -9.938 -7.825 1.00 91.25 84 ALA A CA 1
ATOM 641 C C . ALA A 1 84 ? -3.700 -10.169 -6.433 1.00 91.25 84 ALA A C 1
ATOM 643 O O . ALA A 1 84 ? -4.344 -9.922 -5.416 1.00 91.25 84 ALA A O 1
ATOM 644 N N . LEU A 1 85 ? -2.431 -10.583 -6.380 1.00 92.69 85 LEU A N 1
ATOM 645 C CA . LEU A 1 85 ? -1.703 -10.747 -5.123 1.00 92.69 85 LEU A CA 1
ATOM 646 C C . LEU A 1 85 ? -1.516 -9.421 -4.371 1.00 92.69 85 LEU A C 1
ATOM 648 O O . LEU A 1 85 ? -1.630 -9.396 -3.147 1.00 92.69 85 LEU A O 1
ATOM 652 N N . LEU A 1 86 ? -1.244 -8.327 -5.087 1.00 93.75 86 LEU A N 1
ATOM 653 C CA . LEU A 1 86 ? -1.134 -6.999 -4.486 1.00 93.75 86 LEU A CA 1
ATOM 654 C C . LEU A 1 86 ? -2.487 -6.495 -3.971 1.00 93.75 86 LEU A C 1
ATOM 656 O O . LEU A 1 86 ? -2.559 -5.982 -2.859 1.00 93.75 86 LEU A O 1
ATOM 660 N N . ALA A 1 87 ? -3.559 -6.691 -4.743 1.00 93.94 87 ALA A N 1
ATOM 661 C CA . ALA A 1 87 ? -4.915 -6.354 -4.324 1.00 93.94 87 ALA A CA 1
ATOM 662 C C . ALA A 1 87 ? -5.304 -7.097 -3.037 1.00 93.94 87 ALA A C 1
ATOM 664 O O . ALA A 1 87 ? -5.791 -6.474 -2.100 1.00 93.94 87 ALA A O 1
ATOM 665 N N . ALA A 1 88 ? -5.005 -8.398 -2.946 1.00 95.69 88 ALA A N 1
ATOM 666 C CA . ALA A 1 88 ? -5.258 -9.190 -1.743 1.00 95.69 88 ALA A CA 1
ATOM 667 C C . ALA A 1 88 ? -4.439 -8.720 -0.525 1.00 95.69 88 ALA A C 1
ATOM 669 O O . ALA A 1 88 ? -4.923 -8.768 0.606 1.00 95.69 88 ALA A O 1
ATOM 670 N N . ASP A 1 89 ? -3.199 -8.264 -0.727 1.00 95.69 89 ASP A N 1
ATOM 671 C CA . ASP A 1 89 ? -2.392 -7.695 0.357 1.00 95.69 89 ASP A CA 1
ATOM 672 C C . ASP A 1 89 ? -2.954 -6.355 0.852 1.00 95.69 89 ASP A C 1
ATOM 674 O O . ASP A 1 89 ? -2.996 -6.129 2.062 1.00 95.69 89 ASP A O 1
ATOM 678 N N . LEU A 1 90 ? -3.408 -5.486 -0.056 1.00 96.19 90 LEU A N 1
ATOM 679 C CA . LEU A 1 90 ? -4.019 -4.200 0.294 1.00 96.19 90 LEU A CA 1
ATOM 680 C C . LEU A 1 90 ? -5.381 -4.374 0.972 1.00 96.19 90 LEU A C 1
ATOM 682 O O . LEU A 1 90 ? -5.652 -3.688 1.954 1.00 96.19 90 LEU A O 1
ATOM 686 N N . ASP A 1 91 ? -6.195 -5.321 0.507 1.00 96.06 91 ASP A N 1
ATOM 687 C CA . ASP A 1 91 ? -7.459 -5.694 1.145 1.00 96.06 91 ASP A CA 1
ATOM 688 C C . ASP A 1 91 ? -7.231 -6.198 2.575 1.00 96.06 91 ASP A C 1
ATOM 690 O O . ASP A 1 91 ? -7.846 -5.707 3.517 1.00 96.06 91 ASP A O 1
ATOM 694 N N . ARG A 1 92 ? -6.242 -7.076 2.789 1.00 95.38 92 ARG A N 1
ATOM 695 C CA . ARG A 1 92 ? -5.885 -7.531 4.141 1.00 95.38 92 ARG A CA 1
ATOM 696 C C . ARG A 1 92 ? -5.361 -6.395 5.024 1.00 95.38 92 ARG A C 1
ATOM 698 O O . ARG A 1 92 ? -5.661 -6.363 6.218 1.00 95.38 92 ARG A O 1
ATOM 705 N N . LEU A 1 93 ? -4.544 -5.497 4.470 1.00 96.88 93 LEU A N 1
ATOM 706 C CA . LEU A 1 93 ? -3.925 -4.395 5.211 1.00 96.88 93 LEU A CA 1
ATOM 707 C C . LEU A 1 93 ? -4.954 -3.339 5.627 1.00 96.88 93 LEU A C 1
ATOM 709 O O . LEU A 1 93 ? -4.990 -2.958 6.794 1.00 96.88 93 LEU A O 1
ATOM 713 N N . LEU A 1 94 ? -5.770 -2.868 4.683 1.00 95.94 94 LEU A N 1
ATOM 714 C CA . LEU A 1 94 ? -6.675 -1.730 4.856 1.00 95.94 94 LEU A CA 1
ATOM 715 C C . LEU A 1 94 ? -8.082 -2.174 5.273 1.00 95.94 94 LEU A C 1
ATOM 717 O O . LEU A 1 94 ? -8.731 -1.499 6.075 1.00 95.94 94 LEU A O 1
ATOM 721 N N . GLY A 1 95 ? -8.532 -3.339 4.804 1.00 94.12 95 GLY A N 1
ATOM 722 C CA . GLY A 1 95 ? -9.843 -3.904 5.102 1.00 94.12 95 GLY A CA 1
ATOM 723 C C . GLY A 1 95 ? -10.964 -2.904 4.797 1.00 94.12 95 GLY A C 1
ATOM 724 O O . GLY A 1 95 ? -11.022 -2.385 3.681 1.00 94.12 95 GLY A O 1
ATOM 725 N N . PRO A 1 96 ? -11.815 -2.553 5.780 1.00 95.19 96 PRO A N 1
ATOM 726 C CA . PRO A 1 96 ? -12.908 -1.596 5.586 1.00 95.19 96 PRO A CA 1
ATOM 727 C C . PRO A 1 96 ? -12.485 -0.203 5.092 1.00 95.19 96 PRO A C 1
ATOM 729 O O . PRO A 1 96 ? -13.320 0.525 4.565 1.00 95.19 96 PRO A O 1
ATOM 732 N N . LEU A 1 97 ? -11.212 0.178 5.257 1.00 95.44 97 LEU A N 1
ATOM 733 C CA . LEU A 1 97 ? -10.688 1.480 4.830 1.00 95.44 97 LEU A CA 1
ATOM 734 C C . LEU A 1 97 ? -10.367 1.533 3.329 1.00 95.44 97 LEU A C 1
ATOM 736 O O . LEU A 1 97 ? -10.216 2.618 2.771 1.00 95.44 97 LEU A O 1
ATOM 740 N N . LEU A 1 98 ? -10.264 0.380 2.657 1.00 95.75 98 LEU A N 1
ATOM 741 C CA . LEU A 1 98 ? -9.821 0.294 1.263 1.00 95.75 98 LEU A CA 1
ATOM 742 C C . LEU A 1 98 ? -10.588 1.229 0.299 1.00 95.75 98 LEU A C 1
ATOM 744 O O . LEU A 1 98 ? -9.922 1.886 -0.504 1.00 95.75 98 LEU A O 1
ATOM 748 N N . PRO A 1 99 ? -11.930 1.373 0.369 1.00 94.94 99 PRO A N 1
ATOM 749 C CA . PRO A 1 99 ? -12.658 2.280 -0.522 1.00 94.94 99 PRO A CA 1
ATOM 750 C C . PRO A 1 99 ? -12.227 3.750 -0.404 1.00 94.94 99 PRO A C 1
ATOM 752 O O . PRO A 1 99 ? -12.131 4.446 -1.414 1.00 94.94 99 PRO A O 1
ATOM 755 N N . GLU A 1 100 ? -11.924 4.227 0.808 1.00 95.81 100 GLU A N 1
ATOM 756 C CA . GLU A 1 100 ? -11.468 5.606 1.030 1.00 95.81 100 GLU A CA 1
ATOM 757 C C . GLU A 1 100 ? -10.081 5.830 0.416 1.00 95.81 100 GLU A C 1
ATOM 759 O O . GLU A 1 100 ? -9.849 6.832 -0.261 1.00 95.81 100 GLU A O 1
ATOM 764 N N . TYR A 1 101 ? -9.183 4.856 0.576 1.00 96.19 101 TYR A N 1
ATOM 765 C CA . TYR A 1 101 ? -7.850 4.891 -0.024 1.00 96.19 101 TYR A CA 1
ATOM 766 C C . TYR A 1 101 ? -7.899 4.860 -1.556 1.00 96.19 101 TYR A C 1
ATOM 768 O O . TYR A 1 101 ? -7.180 5.623 -2.199 1.00 96.19 101 TYR A O 1
ATOM 776 N N . LEU A 1 102 ? -8.762 4.030 -2.155 1.00 94.00 102 LEU A N 1
ATOM 777 C CA . LEU A 1 102 ? -8.958 4.007 -3.610 1.00 94.00 102 LEU A CA 1
ATOM 778 C C . LEU A 1 102 ? -9.459 5.365 -4.118 1.00 94.00 102 LEU A C 1
ATOM 780 O O . LEU A 1 102 ? -8.875 5.925 -5.048 1.00 94.00 102 LEU A O 1
ATOM 784 N N . SER A 1 103 ? -10.455 5.949 -3.444 1.00 93.00 103 SER A N 1
ATOM 785 C CA . SER A 1 103 ? -10.953 7.285 -3.781 1.00 93.00 103 SER A CA 1
ATOM 786 C C . SER A 1 103 ? -9.863 8.356 -3.662 1.00 93.00 103 SER A C 1
ATOM 788 O O . SER A 1 103 ? -9.777 9.236 -4.518 1.00 93.00 103 SER A O 1
ATOM 790 N N . ALA A 1 104 ? -9.025 8.301 -2.622 1.00 93.19 104 ALA A N 1
ATOM 791 C CA . ALA A 1 104 ? -7.916 9.234 -2.423 1.00 93.19 104 ALA A CA 1
ATOM 792 C C . ALA A 1 104 ? -6.815 9.097 -3.488 1.00 93.19 104 ALA A C 1
ATOM 794 O O . ALA A 1 104 ? -6.174 10.090 -3.836 1.00 93.19 104 ALA A O 1
ATOM 795 N N . ALA A 1 105 ? -6.628 7.892 -4.032 1.00 90.00 105 ALA A N 1
ATOM 796 C CA . ALA A 1 105 ? -5.733 7.614 -5.152 1.00 90.00 105 ALA A CA 1
ATOM 797 C C . ALA A 1 105 ? -6.322 8.008 -6.524 1.00 90.00 105 ALA A C 1
ATOM 799 O O . ALA A 1 105 ? -5.662 7.827 -7.545 1.00 90.00 105 ALA A O 1
ATOM 800 N N . GLY A 1 106 ? -7.560 8.518 -6.574 1.00 88.94 106 GLY A N 1
ATOM 801 C CA . GLY A 1 106 ? -8.245 8.840 -7.829 1.00 88.94 106 GLY A CA 1
ATOM 802 C C . GLY A 1 106 ? -8.740 7.612 -8.602 1.00 88.94 106 GLY A C 1
ATOM 803 O O . GLY A 1 106 ? -9.087 7.729 -9.776 1.00 88.94 106 GLY A O 1
ATOM 804 N N . VAL A 1 107 ? -8.790 6.445 -7.956 1.00 84.31 107 VAL A N 1
ATOM 805 C CA . VAL A 1 107 ? -9.343 5.205 -8.506 1.00 84.31 107 VAL A CA 1
ATOM 806 C C . VAL A 1 107 ? -10.842 5.159 -8.194 1.00 84.31 107 VAL A C 1
ATOM 808 O O . VAL A 1 107 ? -11.232 5.243 -7.029 1.00 84.31 107 VAL A O 1
ATOM 811 N N . ARG A 1 108 ? -11.677 5.039 -9.230 1.00 66.38 108 ARG A N 1
ATOM 812 C CA . ARG A 1 108 ? -13.139 4.918 -9.130 1.00 66.38 108 ARG A CA 1
ATOM 813 C C . ARG A 1 108 ? -13.623 3.610 -9.727 1.00 66.38 108 ARG A C 1
ATOM 815 O O . ARG A 1 108 ? -13.031 3.199 -10.748 1.00 66.38 108 ARG A O 1
#

Secondary structure (DSSP, 8-state):
---HHHHHHHHHHHHT-EEEEEEE-SSTTEEEEEEEETTTEEPPPEEEE-SSSSPPPHHHHHHHHHHHHTT--S-TTS-HHHHHHHHHHHHHHHGGGHHHHHHHTT--